Protein AF-A0A833HI51-F1 (afdb_monomer_lite)

Radius of gyration: 30.07 Å; chains: 1; bounding box: 72×30×110 Å

Sequence (179 aa):
MTGVPLNNPLPANLLVEMVTPAVLISAAALLLLSTTQRLARSVDRARALAAQLADLAERPDPFARERRAEIEAQLELRARRSRLVQRAMTSLYVAVGLFVATTLAIGIDALVPWIPWLPGALGLAGAVALFVGCVQLIRETRLVVVAVEREMAFALRLSELKGARGGGPAPPSEAAPGP

Structure (mmCIF, N/CA/C/O backbone):
data_AF-A0A833HI51-F1
#
_entry.id   AF-A0A833HI51-F1
#
loop_
_atom_site.group_PDB
_atom_site.id
_atom_site.type_symbol
_atom_site.label_atom_id
_atom_site.label_alt_id
_atom_site.label_comp_id
_atom_site.label_asym_id
_atom_site.label_entity_id
_atom_site.label_seq_id
_atom_site.pdbx_PDB_ins_code
_atom_site.Cartn_x
_atom_site.Cartn_y
_atom_site.Cartn_z
_atom_site.occupancy
_atom_site.B_iso_or_equiv
_atom_site.auth_seq_id
_atom_site.auth_comp_id
_atom_site.auth_asym_id
_atom_site.auth_atom_id
_atom_site.pdbx_PDB_model_num
ATOM 1 N N . MET A 1 1 ? 46.633 1.183 -34.330 1.00 44.84 1 MET A N 1
ATOM 2 C CA . MET A 1 1 ? 46.622 2.421 -33.518 1.00 44.84 1 MET A CA 1
ATOM 3 C C . MET A 1 1 ? 45.917 3.469 -34.362 1.00 44.84 1 MET A C 1
ATOM 5 O O . MET A 1 1 ? 46.370 3.676 -35.470 1.00 44.84 1 MET A O 1
ATOM 9 N N . THR A 1 2 ? 44.776 4.061 -34.033 1.00 48.62 2 THR A N 1
ATOM 10 C CA . THR A 1 2 ? 44.028 4.242 -32.779 1.00 48.62 2 THR A CA 1
ATOM 11 C C . THR A 1 2 ? 42.657 4.790 -33.175 1.00 48.62 2 THR A C 1
ATOM 13 O O . THR A 1 2 ? 42.591 5.612 -34.085 1.00 48.62 2 THR A O 1
ATOM 16 N N . GLY A 1 3 ? 41.598 4.393 -32.470 1.00 43.47 3 GLY A N 1
ATOM 17 C CA . GLY A 1 3 ? 40.319 5.102 -32.541 1.00 43.47 3 GLY A CA 1
ATOM 18 C C . GLY A 1 3 ? 39.078 4.225 -32.461 1.00 43.47 3 GLY A C 1
ATOM 19 O O . GLY A 1 3 ? 38.136 4.469 -33.202 1.00 43.47 3 GLY A O 1
ATOM 20 N N . VAL A 1 4 ? 39.045 3.220 -31.577 1.00 57.41 4 VAL A N 1
ATOM 21 C CA . VAL A 1 4 ? 37.746 2.751 -31.070 1.00 57.41 4 VAL A CA 1
ATOM 22 C C . VAL A 1 4 ? 37.168 3.934 -30.286 1.00 57.41 4 VAL A C 1
ATOM 24 O O . VAL A 1 4 ? 37.821 4.372 -29.335 1.00 57.41 4 VAL A O 1
ATOM 27 N N . PRO A 1 5 ? 36.024 4.517 -30.682 1.00 46.50 5 PRO A N 1
ATOM 28 C CA . PRO A 1 5 ? 35.453 5.629 -29.944 1.00 46.50 5 PRO A CA 1
ATOM 29 C C . PRO A 1 5 ? 35.071 5.142 -28.541 1.00 46.50 5 PRO A C 1
ATOM 31 O O . PRO A 1 5 ? 34.131 4.375 -28.369 1.00 46.50 5 PRO A O 1
ATOM 34 N N . LEU A 1 6 ? 35.792 5.620 -27.524 1.00 52.38 6 LEU A N 1
ATOM 35 C CA . LEU A 1 6 ? 35.481 5.438 -26.097 1.00 52.38 6 LEU A CA 1
ATOM 36 C C . LEU A 1 6 ? 34.210 6.202 -25.660 1.00 52.38 6 LEU A C 1
ATOM 38 O O . LEU A 1 6 ? 33.905 6.268 -24.476 1.00 52.38 6 LEU A O 1
ATOM 42 N N . ASN A 1 7 ? 33.454 6.767 -26.606 1.00 51.81 7 ASN A N 1
ATOM 43 C CA . ASN A 1 7 ? 32.180 7.446 -26.382 1.00 51.81 7 ASN A CA 1
ATOM 44 C C . ASN A 1 7 ? 30.999 6.521 -26.710 1.00 51.81 7 ASN A C 1
ATOM 46 O O . ASN A 1 7 ? 30.112 6.891 -27.473 1.00 51.81 7 ASN A O 1
ATOM 50 N N . ASN A 1 8 ? 31.006 5.295 -26.189 1.00 52.09 8 ASN A N 1
ATOM 51 C CA . ASN A 1 8 ? 29.825 4.442 -26.238 1.00 52.09 8 ASN A CA 1
ATOM 52 C C . ASN A 1 8 ? 29.094 4.599 -24.893 1.00 52.09 8 ASN A C 1
ATOM 54 O O . ASN A 1 8 ? 29.412 3.870 -23.954 1.00 52.09 8 ASN A O 1
ATOM 58 N N . PRO A 1 9 ? 28.154 5.555 -24.738 1.00 54.25 9 PRO A N 1
ATOM 59 C CA . PRO A 1 9 ? 27.451 5.783 -23.473 1.00 54.25 9 PRO A CA 1
ATOM 60 C C . PRO A 1 9 ? 26.446 4.666 -23.134 1.00 54.25 9 PRO A C 1
ATOM 62 O O . PRO A 1 9 ? 25.730 4.771 -22.141 1.00 54.25 9 PRO A O 1
ATOM 65 N N . LEU A 1 10 ? 26.390 3.595 -23.939 1.00 62.66 10 LEU A N 1
ATOM 66 C CA . LEU A 1 10 ? 25.401 2.520 -23.849 1.00 62.66 10 LEU A CA 1
ATOM 67 C C . LEU A 1 10 ? 25.255 1.920 -22.436 1.00 62.66 10 LEU A C 1
ATOM 69 O O . LEU A 1 10 ? 24.123 1.861 -21.966 1.00 62.66 10 LEU A O 1
ATOM 73 N N . PRO A 1 11 ? 26.324 1.530 -21.704 1.00 70.12 11 PRO A N 1
ATOM 74 C CA . PRO A 1 11 ? 26.138 0.946 -20.376 1.00 70.12 11 PRO A CA 1
ATOM 75 C C . PRO A 1 11 ? 25.765 1.989 -19.313 1.00 70.12 11 PRO A C 1
ATOM 77 O O . PRO A 1 11 ? 24.950 1.704 -18.442 1.00 70.12 11 PRO A O 1
ATOM 80 N N . ALA A 1 12 ? 26.327 3.201 -19.369 1.00 78.25 12 ALA A N 1
ATOM 81 C CA . ALA A 1 12 ? 26.072 4.229 -18.359 1.00 78.25 12 ALA A CA 1
ATOM 82 C C . ALA A 1 12 ? 24.639 4.782 -18.447 1.00 78.25 12 ALA A C 1
ATOM 84 O O . ALA A 1 12 ? 23.975 4.914 -17.422 1.00 78.25 12 ALA A O 1
ATOM 85 N N . ASN A 1 13 ? 24.142 5.042 -19.660 1.00 82.19 13 ASN A N 1
ATOM 86 C CA . ASN A 1 13 ? 22.775 5.523 -19.871 1.00 82.19 13 ASN A CA 1
ATOM 87 C C . ASN A 1 13 ? 21.734 4.474 -19.468 1.00 82.19 13 ASN A C 1
ATOM 89 O O . ASN A 1 13 ? 20.743 4.820 -18.830 1.00 82.19 13 ASN A O 1
ATOM 93 N N . LEU A 1 14 ? 22.001 3.196 -19.754 1.00 83.44 14 LEU A N 1
ATOM 94 C CA . LEU A 1 14 ? 21.133 2.095 -19.342 1.00 83.44 14 LEU A CA 1
ATOM 95 C C . LEU A 1 14 ? 20.986 2.028 -17.818 1.00 83.44 14 LEU A C 1
ATOM 97 O O . LEU A 1 14 ? 19.881 1.928 -17.290 1.00 83.44 14 LEU A O 1
ATOM 101 N N . LEU A 1 15 ? 22.107 2.122 -17.096 1.00 84.88 15 LEU A N 1
ATOM 102 C CA . LEU A 1 15 ? 22.092 2.112 -15.635 1.00 84.88 15 LEU A CA 1
ATOM 103 C C . LEU A 1 15 ? 21.305 3.300 -15.071 1.00 84.88 15 LEU A C 1
ATOM 105 O O . LEU A 1 15 ? 20.576 3.125 -14.098 1.00 84.88 15 LEU A O 1
ATOM 109 N N . VAL A 1 16 ? 21.413 4.483 -15.688 1.00 88.31 16 VAL A N 1
ATOM 110 C CA . VAL A 1 16 ? 20.653 5.679 -15.290 1.00 88.31 16 VAL A CA 1
ATOM 111 C C . VAL A 1 16 ? 19.152 5.499 -15.536 1.00 88.31 16 VAL A C 1
ATOM 113 O O . VAL A 1 16 ? 18.360 5.825 -14.653 1.00 88.31 16 VAL A O 1
ATOM 116 N N . GLU A 1 17 ? 18.740 4.920 -16.666 1.00 87.19 17 GLU A N 1
ATOM 117 C CA . GLU A 1 17 ? 17.326 4.610 -16.940 1.00 87.19 17 GLU A CA 1
ATOM 118 C C . GLU A 1 17 ? 16.732 3.623 -15.925 1.00 87.19 17 GLU A C 1
ATOM 120 O O . GLU A 1 17 ? 15.564 3.734 -15.548 1.00 87.19 17 GLU A O 1
ATOM 125 N N . MET A 1 18 ? 17.546 2.699 -15.407 1.00 90.38 18 MET A N 1
ATOM 126 C CA . MET A 1 18 ? 17.141 1.746 -14.369 1.00 90.38 18 MET A CA 1
ATOM 127 C C . MET A 1 18 ? 17.027 2.374 -12.968 1.00 90.38 18 MET A C 1
ATOM 129 O O . MET A 1 18 ? 16.398 1.778 -12.087 1.00 90.38 18 MET A O 1
ATOM 133 N N . VAL A 1 19 ? 17.568 3.579 -12.735 1.00 92.00 19 VAL A N 1
ATOM 134 C CA . VAL A 1 19 ? 17.460 4.264 -11.432 1.00 92.00 19 VAL A CA 1
ATOM 135 C C . VAL A 1 19 ? 16.007 4.609 -11.114 1.00 92.00 19 VAL A C 1
ATOM 137 O O . VAL A 1 19 ? 15.562 4.401 -9.985 1.00 92.00 19 VAL A O 1
ATOM 140 N N . THR A 1 20 ? 15.238 5.102 -12.087 1.00 90.56 20 THR A N 1
ATOM 141 C CA . THR A 1 20 ? 13.841 5.508 -11.871 1.00 90.56 20 THR A CA 1
ATOM 142 C C . THR A 1 20 ? 12.958 4.366 -11.348 1.00 90.56 20 THR A C 1
ATOM 144 O O . THR A 1 20 ? 12.371 4.532 -10.273 1.00 90.56 20 THR A O 1
ATOM 147 N N . PRO A 1 21 ? 12.862 3.195 -12.013 1.00 90.50 21 PRO A N 1
ATOM 148 C CA . PRO A 1 21 ? 12.088 2.083 -11.473 1.00 90.50 21 PRO A CA 1
ATOM 149 C C . PRO A 1 21 ? 12.671 1.561 -10.150 1.00 90.50 21 PRO A C 1
ATOM 151 O O . PRO A 1 21 ? 11.898 1.219 -9.258 1.00 90.50 21 PRO A O 1
ATOM 154 N N . ALA A 1 22 ? 13.996 1.567 -9.950 1.00 92.31 22 ALA A N 1
ATOM 155 C CA . ALA A 1 22 ? 14.611 1.121 -8.693 1.00 92.31 22 ALA A CA 1
ATOM 156 C C . ALA A 1 22 ? 14.226 1.993 -7.480 1.00 92.31 22 ALA A C 1
ATOM 158 O O . ALA A 1 22 ? 13.900 1.474 -6.405 1.00 92.31 22 ALA A O 1
ATOM 159 N N . VAL A 1 23 ? 14.212 3.319 -7.642 1.00 93.81 23 VAL A N 1
ATOM 160 C CA . VAL A 1 23 ? 13.780 4.252 -6.590 1.00 93.81 23 VAL A CA 1
ATOM 161 C C . VAL A 1 23 ? 12.293 4.066 -6.278 1.00 93.81 23 VAL A C 1
ATOM 163 O O . VAL A 1 23 ? 11.912 4.033 -5.106 1.00 93.81 23 VAL A O 1
ATOM 166 N N . LEU A 1 24 ? 11.452 3.874 -7.300 1.00 91.62 24 LEU A N 1
ATOM 167 C CA . LEU A 1 24 ? 10.017 3.640 -7.113 1.00 91.62 24 LEU A CA 1
ATOM 168 C C . LEU A 1 24 ? 9.723 2.300 -6.422 1.00 91.62 24 LEU A C 1
ATOM 170 O O . LEU A 1 24 ? 8.878 2.257 -5.528 1.00 91.62 24 LEU A O 1
ATOM 174 N N . ILE A 1 25 ? 10.454 1.232 -6.762 1.00 92.94 25 ILE A N 1
ATOM 175 C CA . ILE A 1 25 ? 10.396 -0.057 -6.049 1.00 92.94 25 ILE A CA 1
ATOM 176 C C . ILE A 1 25 ? 10.766 0.137 -4.578 1.00 92.94 25 ILE A C 1
ATOM 178 O O . ILE A 1 25 ? 10.080 -0.381 -3.698 1.00 92.94 25 ILE A O 1
ATOM 182 N N . SER A 1 26 ? 11.818 0.911 -4.301 1.00 93.69 26 SER A N 1
ATOM 183 C CA . SER A 1 26 ? 12.269 1.170 -2.932 1.00 93.69 26 SER A CA 1
ATOM 184 C C . SER A 1 26 ? 11.198 1.916 -2.131 1.00 93.69 26 SER A C 1
ATOM 186 O O . SER A 1 26 ? 10.816 1.478 -1.047 1.00 93.69 26 SER A O 1
ATOM 188 N N . ALA A 1 27 ? 10.629 2.989 -2.687 1.00 89.50 27 ALA A N 1
ATOM 189 C CA . ALA A 1 27 ? 9.519 3.710 -2.066 1.00 89.50 27 ALA A CA 1
ATOM 190 C C . ALA A 1 27 ? 8.304 2.795 -1.812 1.00 89.50 27 ALA A C 1
ATOM 192 O O . ALA A 1 27 ? 7.737 2.803 -0.716 1.00 89.50 27 ALA A O 1
ATOM 193 N N . ALA A 1 28 ? 7.938 1.959 -2.789 1.00 87.50 28 ALA A N 1
ATOM 194 C CA . ALA 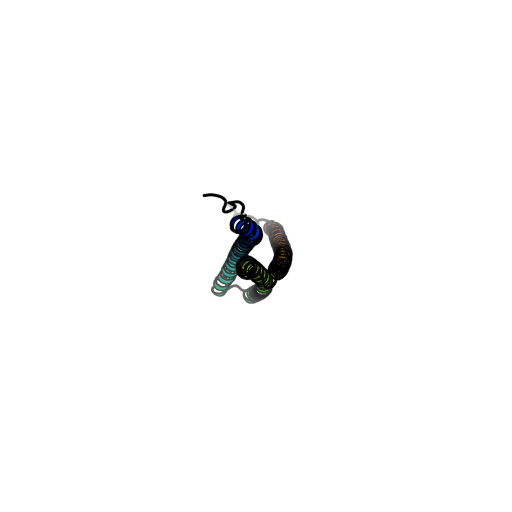A 1 28 ? 6.865 0.977 -2.657 1.00 87.50 28 ALA A CA 1
ATOM 195 C C . ALA A 1 28 ? 7.146 -0.041 -1.534 1.00 87.50 28 ALA A C 1
ATOM 197 O O . ALA A 1 28 ? 6.262 -0.333 -0.728 1.00 87.50 28 ALA A O 1
ATOM 198 N N . ALA A 1 29 ? 8.383 -0.530 -1.413 1.00 87.31 29 ALA A N 1
ATOM 199 C CA . ALA A 1 29 ? 8.788 -1.451 -0.355 1.00 87.31 29 ALA A CA 1
ATOM 200 C C . ALA A 1 29 ? 8.680 -0.822 1.046 1.00 87.31 29 ALA A C 1
ATOM 202 O O . ALA A 1 29 ? 8.171 -1.464 1.968 1.00 87.31 29 ALA A O 1
ATOM 203 N N . LEU A 1 30 ? 9.083 0.445 1.211 1.00 90.56 30 LEU A N 1
ATOM 204 C CA . LEU A 1 30 ? 8.912 1.171 2.477 1.00 90.56 30 LEU A CA 1
ATOM 205 C C . LEU A 1 30 ? 7.433 1.325 2.857 1.00 90.56 30 LEU A C 1
ATOM 207 O O . LEU A 1 30 ? 7.061 1.122 4.017 1.00 90.56 30 LEU A O 1
ATOM 211 N N . LEU A 1 31 ? 6.577 1.660 1.889 1.00 85.62 31 LEU A N 1
ATOM 212 C CA . LEU A 1 31 ? 5.135 1.763 2.114 1.00 85.62 31 LEU A CA 1
ATOM 213 C C . LEU A 1 31 ? 4.535 0.415 2.516 1.00 85.62 31 LEU A C 1
ATOM 215 O O . LEU A 1 31 ? 3.755 0.350 3.470 1.00 85.62 31 LEU A O 1
ATOM 219 N N . LEU A 1 32 ? 4.933 -0.666 1.843 1.00 83.12 32 LEU A N 1
ATOM 220 C CA . LEU A 1 32 ? 4.496 -2.018 2.168 1.00 83.12 32 LEU A CA 1
ATOM 221 C C . LEU A 1 32 ? 4.910 -2.408 3.592 1.00 83.12 32 LEU A C 1
ATOM 223 O O . LEU A 1 32 ? 4.074 -2.864 4.369 1.00 83.12 32 LEU A O 1
ATOM 227 N N . LEU A 1 33 ? 6.169 -2.162 3.968 1.00 83.94 33 LEU A N 1
ATOM 228 C CA . LEU A 1 33 ? 6.678 -2.457 5.307 1.00 83.94 33 LEU A CA 1
ATOM 229 C C . LEU A 1 33 ? 5.919 -1.678 6.391 1.00 83.94 33 LEU A C 1
ATOM 231 O O . LEU A 1 33 ? 5.458 -2.268 7.369 1.00 83.94 33 LEU A O 1
ATOM 235 N N . SER A 1 34 ? 5.727 -0.371 6.193 1.00 81.81 34 SER A N 1
ATOM 236 C CA . SER A 1 34 ? 4.952 0.486 7.102 1.00 81.81 34 SER A CA 1
ATOM 237 C C . SER A 1 34 ? 3.514 -0.017 7.272 1.00 81.81 34 SER A C 1
ATOM 239 O O . SER A 1 34 ? 2.986 -0.065 8.387 1.00 81.81 34 SER A O 1
ATOM 241 N N . THR A 1 35 ? 2.889 -0.455 6.178 1.00 77.62 35 THR A N 1
ATOM 242 C CA . THR A 1 35 ? 1.521 -0.993 6.171 1.00 77.62 35 THR A CA 1
ATOM 243 C C . THR A 1 35 ? 1.436 -2.310 6.935 1.00 77.62 35 THR A C 1
ATOM 245 O O . THR A 1 35 ? 0.586 -2.453 7.813 1.00 77.62 35 THR A O 1
ATOM 248 N N . THR A 1 36 ? 2.355 -3.243 6.681 1.00 74.25 36 THR A N 1
ATOM 249 C CA . THR A 1 36 ? 2.417 -4.537 7.377 1.00 74.25 36 THR A CA 1
ATOM 250 C C . THR A 1 36 ? 2.618 -4.353 8.880 1.00 74.25 36 THR A C 1
ATOM 252 O O . THR A 1 36 ? 1.927 -4.982 9.680 1.00 74.25 36 THR A O 1
ATOM 255 N N . GLN A 1 37 ? 3.495 -3.431 9.289 1.00 78.69 37 GLN A N 1
ATOM 256 C CA . GLN A 1 37 ? 3.696 -3.102 10.703 1.00 78.69 37 GLN A CA 1
ATOM 257 C C . GLN A 1 37 ? 2.437 -2.507 11.353 1.00 78.69 37 GLN A C 1
ATOM 259 O O . GLN A 1 37 ? 2.125 -2.813 12.505 1.00 78.69 37 GLN A O 1
ATOM 264 N N . ARG A 1 38 ? 1.694 -1.650 10.638 1.00 73.06 38 ARG A N 1
ATOM 265 C CA . ARG A 1 38 ? 0.411 -1.102 11.117 1.00 73.06 38 ARG A CA 1
ATOM 266 C C . ARG A 1 38 ? -0.647 -2.197 11.264 1.00 73.06 38 ARG A C 1
ATOM 268 O O . ARG A 1 38 ? -1.340 -2.222 12.282 1.00 73.06 38 ARG A O 1
ATOM 275 N N . LEU A 1 39 ? -0.735 -3.105 10.292 1.00 68.94 39 LEU A N 1
ATOM 276 C CA . LEU A 1 39 ? -1.665 -4.230 10.302 1.00 68.94 39 LEU A CA 1
ATOM 277 C C . LEU A 1 39 ? -1.387 -5.182 11.468 1.00 68.94 39 LEU A C 1
ATOM 279 O O . LEU A 1 39 ? -2.315 -5.506 12.205 1.00 68.94 39 LEU A O 1
ATOM 283 N N . ALA A 1 40 ? -0.124 -5.569 11.675 1.00 67.56 40 ALA A N 1
ATOM 284 C CA . ALA A 1 40 ? 0.283 -6.451 12.768 1.00 67.56 40 ALA A CA 1
ATOM 285 C C . ALA A 1 40 ? -0.172 -5.896 14.125 1.00 67.56 40 ALA A C 1
ATOM 287 O O . ALA A 1 40 ? -0.923 -6.554 14.839 1.00 67.56 40 ALA A O 1
ATOM 288 N N . ARG A 1 41 ? 0.122 -4.617 14.405 1.00 74.38 41 ARG A N 1
ATOM 289 C CA . ARG A 1 41 ? -0.334 -3.952 15.638 1.00 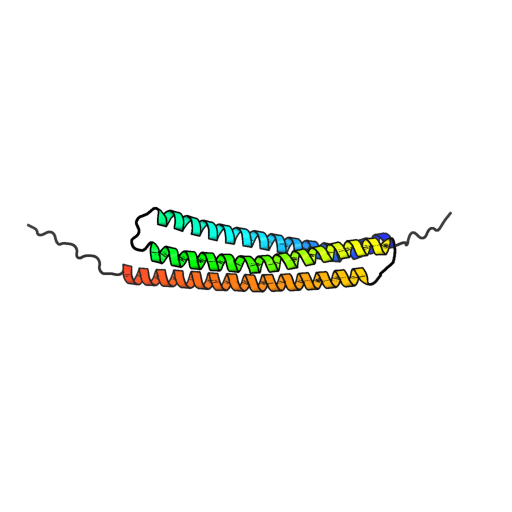74.38 41 ARG A CA 1
ATOM 290 C C . ARG A 1 41 ? -1.858 -3.925 15.784 1.00 74.38 41 ARG A C 1
ATOM 292 O O . ARG A 1 41 ? -2.369 -4.041 16.896 1.00 74.38 41 ARG A O 1
ATOM 299 N N . SER A 1 42 ? -2.602 -3.751 14.690 1.00 62.91 42 SER A N 1
ATOM 300 C CA . SER A 1 42 ? -4.070 -3.794 14.723 1.00 62.91 42 SER A CA 1
ATOM 301 C C . SER A 1 42 ? -4.600 -5.198 15.029 1.00 62.91 42 SER A C 1
ATOM 303 O O . SER A 1 42 ? -5.584 -5.329 15.756 1.00 62.91 42 SER A O 1
ATOM 305 N N . VAL A 1 43 ? -3.970 -6.237 14.477 1.00 63.50 43 VAL A N 1
ATOM 306 C CA . VAL A 1 43 ? -4.318 -7.642 14.733 1.00 63.50 43 VAL A CA 1
ATOM 307 C C . VAL A 1 43 ? -3.970 -8.027 16.169 1.00 63.50 43 VAL A C 1
ATOM 309 O O . VAL A 1 43 ? -4.792 -8.644 16.841 1.00 63.50 43 VAL A O 1
ATOM 312 N N . ASP A 1 44 ? -2.815 -7.601 16.673 1.00 71.25 44 ASP A N 1
ATOM 313 C CA . ASP A 1 44 ? -2.394 -7.862 18.051 1.00 71.25 44 ASP A CA 1
ATOM 314 C C . ASP A 1 44 ? -3.357 -7.224 19.058 1.00 71.25 44 ASP A C 1
ATOM 316 O O . ASP A 1 44 ? -3.785 -7.878 20.008 1.00 71.25 44 ASP A O 1
ATOM 320 N N . ARG A 1 45 ? -3.812 -5.987 18.806 1.00 69.62 45 ARG A N 1
ATOM 321 C CA . ARG A 1 45 ? -4.872 -5.351 19.611 1.00 69.62 45 ARG A CA 1
ATOM 322 C C . ARG A 1 45 ? -6.195 -6.113 19.550 1.00 69.62 45 ARG A C 1
ATOM 324 O O . ARG A 1 45 ? -6.882 -6.224 20.562 1.00 69.62 45 ARG A O 1
ATOM 331 N N . ALA A 1 46 ? -6.560 -6.643 18.383 1.00 56.16 46 ALA A N 1
ATOM 332 C CA . ALA A 1 46 ? -7.772 -7.444 18.241 1.00 56.16 46 ALA A CA 1
ATOM 333 C C . ALA A 1 46 ? -7.684 -8.754 19.036 1.00 56.16 46 ALA A C 1
ATOM 335 O O . ALA A 1 46 ? -8.639 -9.113 19.722 1.00 56.16 46 ALA A O 1
ATOM 336 N N . ARG A 1 47 ? -6.526 -9.423 18.993 1.00 64.94 47 ARG A N 1
ATOM 337 C CA . ARG A 1 47 ? -6.244 -10.635 19.771 1.00 64.94 47 ARG A CA 1
ATOM 338 C C . ARG A 1 47 ? -6.248 -10.370 21.271 1.00 64.94 47 ARG A C 1
ATOM 340 O O . ARG A 1 47 ? -6.852 -11.141 22.002 1.00 64.94 47 ARG A O 1
ATOM 347 N N . ALA A 1 48 ? -5.644 -9.270 21.720 1.00 69.56 48 ALA A N 1
ATOM 348 C CA . ALA A 1 48 ? -5.656 -8.882 23.128 1.00 69.56 48 ALA A CA 1
ATOM 349 C C . ALA A 1 48 ? -7.088 -8.681 23.652 1.00 69.56 48 ALA A C 1
ATOM 351 O O . ALA A 1 48 ? -7.417 -9.127 24.746 1.00 69.56 48 ALA A O 1
ATOM 352 N N . LEU A 1 49 ? -7.963 -8.070 22.849 1.00 61.81 49 LEU A N 1
ATOM 353 C CA . LEU A 1 49 ? -9.372 -7.916 23.206 1.00 61.81 49 LEU A CA 1
ATOM 354 C C . LEU A 1 49 ? -10.127 -9.248 23.180 1.00 61.81 49 LEU A C 1
ATOM 356 O O . LEU A 1 49 ? -10.879 -9.516 24.106 1.00 61.81 49 LEU A O 1
ATOM 360 N N . ALA A 1 50 ? -9.886 -10.118 22.196 1.00 59.41 50 ALA A N 1
ATOM 361 C CA . ALA A 1 50 ? -10.458 -11.466 22.187 1.00 59.41 50 ALA A CA 1
ATOM 362 C C . ALA A 1 50 ? -10.028 -12.295 23.415 1.00 59.41 50 ALA A C 1
ATOM 364 O O . ALA A 1 50 ? -10.838 -13.024 23.980 1.00 59.41 50 ALA A O 1
ATOM 365 N N . ALA A 1 51 ? -8.783 -12.139 23.873 1.00 66.62 51 ALA A N 1
ATOM 366 C CA . ALA A 1 51 ? -8.296 -12.780 25.092 1.00 66.62 51 ALA A CA 1
ATOM 367 C C . ALA A 1 51 ? -9.015 -12.254 26.347 1.00 66.62 51 ALA A C 1
ATOM 369 O O . ALA A 1 51 ? -9.421 -13.050 27.187 1.00 66.62 51 ALA A O 1
ATOM 370 N N . GLN A 1 52 ? -9.264 -10.941 26.442 1.00 67.06 52 GLN A N 1
ATOM 371 C CA . GLN A 1 52 ? -10.048 -10.364 27.546 1.00 67.06 52 GLN A CA 1
ATOM 372 C C . GLN A 1 52 ? -11.480 -10.915 27.604 1.00 67.06 52 GLN A C 1
ATOM 374 O O . GLN A 1 52 ? -12.055 -11.012 28.682 1.00 67.06 52 GLN A O 1
ATOM 379 N N . LEU A 1 53 ? -12.064 -11.309 26.470 1.00 57.44 53 LEU A N 1
ATOM 380 C CA . LEU A 1 53 ? -13.367 -11.974 26.473 1.00 57.44 53 LEU A CA 1
ATOM 381 C C . LEU A 1 53 ? -13.348 -13.387 26.985 1.00 57.44 53 LEU A C 1
ATOM 383 O O . LEU A 1 53 ? -14.296 -13.788 27.656 1.00 57.44 53 LEU A O 1
ATOM 387 N N . ALA A 1 54 ? -12.335 -14.145 26.582 1.00 59.75 54 ALA A N 1
ATOM 388 C CA . ALA A 1 54 ? -12.168 -15.497 27.073 1.00 59.75 54 ALA A CA 1
ATOM 389 C C . ALA A 1 54 ? -12.042 -15.459 28.604 1.00 59.75 54 ALA A C 1
ATOM 391 O O . ALA A 1 54 ? -12.739 -16.195 29.291 1.00 59.75 54 ALA A O 1
ATOM 392 N N . ASP A 1 55 ? -11.290 -14.487 29.124 1.00 64.88 55 ASP A N 1
ATOM 393 C CA . ASP A 1 55 ? -11.113 -14.266 30.563 1.00 64.88 55 ASP A CA 1
ATOM 394 C C . ASP A 1 55 ? -12.422 -13.844 31.270 1.00 64.88 55 ASP A C 1
ATOM 396 O O . ASP A 1 55 ? -12.709 -14.252 32.396 1.00 64.88 55 ASP A O 1
ATOM 400 N N . LEU A 1 56 ? -13.283 -13.074 30.592 1.00 58.59 56 LEU A N 1
ATOM 401 C CA . LEU A 1 56 ? -14.623 -12.739 31.092 1.00 58.59 56 LEU A CA 1
ATOM 402 C C . LEU A 1 56 ? -15.619 -13.906 31.031 1.00 58.59 56 LEU A C 1
ATOM 404 O O . LEU A 1 56 ? -16.604 -13.891 31.763 1.00 58.59 56 LEU A O 1
ATOM 408 N N . ALA A 1 57 ? -15.400 -14.894 30.164 1.00 54.38 57 ALA A N 1
ATOM 409 C CA . ALA A 1 57 ? -16.250 -16.075 30.061 1.00 54.38 57 ALA A CA 1
ATOM 410 C C . ALA A 1 57 ? -16.013 -17.083 31.197 1.00 54.38 57 ALA A C 1
ATOM 412 O O . ALA A 1 57 ? -16.913 -17.869 31.488 1.00 54.38 57 ALA A O 1
ATOM 413 N N . GLU A 1 58 ? -14.838 -17.055 31.829 1.00 56.94 58 GLU A N 1
ATOM 414 C CA . GLU A 1 58 ? -14.488 -17.926 32.959 1.00 56.94 58 GLU A CA 1
ATOM 415 C C . GLU A 1 58 ? -14.985 -17.389 34.311 1.00 56.94 58 GLU A C 1
ATOM 417 O O . GLU A 1 58 ? -15.065 -18.137 35.287 1.00 56.94 58 GLU A O 1
ATOM 422 N N . ARG A 1 59 ? -15.380 -16.109 34.385 1.00 56.12 59 ARG A N 1
ATOM 423 C CA . ARG A 1 59 ? -15.938 -15.496 35.599 1.00 56.12 59 ARG A CA 1
ATOM 424 C C . ARG A 1 59 ? -17.469 -15.419 35.517 1.00 56.12 59 ARG A C 1
ATOM 426 O O . ARG A 1 59 ? -17.993 -14.964 34.502 1.00 56.12 59 ARG A O 1
ATOM 433 N N . PRO A 1 60 ? -18.214 -15.806 36.568 1.00 51.31 60 PRO A N 1
ATOM 434 C CA . PRO A 1 60 ? -19.668 -15.672 36.583 1.00 51.31 60 PRO A CA 1
ATOM 435 C C . PRO A 1 60 ? -20.067 -14.186 36.675 1.00 51.31 60 PRO A C 1
ATOM 437 O O . PRO A 1 60 ? -20.134 -13.615 37.760 1.00 51.31 60 PRO A O 1
ATOM 440 N N . ASP A 1 61 ? -20.298 -13.553 35.520 1.00 55.81 61 ASP A N 1
ATOM 441 C CA . ASP A 1 61 ? -20.804 -12.179 35.380 1.00 55.81 61 ASP A CA 1
ATOM 442 C C . ASP A 1 61 ? -22.289 -12.210 34.942 1.00 55.81 61 ASP A C 1
ATOM 444 O O . ASP A 1 61 ? -22.604 -12.801 33.901 1.00 55.81 61 ASP A O 1
ATOM 448 N N . PRO A 1 62 ? -23.220 -11.574 35.685 1.00 54.94 62 PRO A N 1
ATOM 449 C CA . PRO A 1 62 ? -24.641 -11.494 35.328 1.00 54.94 62 PRO A CA 1
ATOM 450 C C . PRO A 1 62 ? -24.933 -10.893 33.941 1.00 54.94 62 PRO A C 1
ATOM 452 O O . PRO A 1 62 ? -25.999 -11.149 33.387 1.00 54.94 62 PRO A O 1
ATOM 455 N N . PHE A 1 63 ? -23.997 -10.132 33.359 1.00 54.22 63 PHE A N 1
ATOM 456 C CA . PHE A 1 63 ? -24.144 -9.455 32.059 1.00 54.22 63 PHE A CA 1
ATOM 457 C C . PHE A 1 63 ? -23.344 -10.114 30.915 1.00 54.22 63 PHE A C 1
ATOM 459 O O . PHE A 1 63 ? -23.085 -9.501 29.874 1.00 54.22 63 PHE A O 1
ATOM 466 N N . ALA A 1 64 ? -22.932 -11.376 31.082 1.00 54.69 64 ALA A N 1
ATOM 467 C CA . ALA A 1 64 ? -22.063 -12.087 30.138 1.00 54.69 64 ALA A CA 1
ATOM 468 C C . ALA A 1 64 ? -22.635 -12.222 28.709 1.00 54.69 64 ALA A C 1
ATOM 470 O O . ALA A 1 64 ? -21.867 -12.293 27.748 1.00 54.69 64 ALA A O 1
ATOM 471 N N . ARG A 1 65 ? -23.966 -12.244 28.538 1.00 55.72 65 ARG A N 1
ATOM 472 C CA . ARG A 1 65 ? -24.606 -12.337 27.211 1.00 55.72 65 ARG A CA 1
ATOM 473 C C . ARG A 1 65 ? -24.552 -11.020 26.435 1.00 55.72 65 ARG A C 1
ATOM 475 O O . ARG A 1 65 ? -24.146 -11.051 25.276 1.00 55.72 65 ARG A O 1
ATOM 482 N N . GLU A 1 66 ? -24.876 -9.881 27.056 1.00 55.62 66 GLU A N 1
ATOM 483 C CA . GLU A 1 66 ? -24.755 -8.575 26.387 1.00 55.62 66 GLU A CA 1
ATOM 484 C C . GLU A 1 66 ? -23.298 -8.238 26.037 1.00 55.62 66 GLU A C 1
ATOM 486 O O . GLU A 1 66 ? -23.029 -7.787 24.925 1.00 55.62 66 GLU A O 1
ATOM 491 N N . ARG A 1 67 ? -22.329 -8.516 26.928 1.00 57.88 67 ARG A N 1
ATOM 492 C CA . ARG A 1 67 ? -20.905 -8.279 26.614 1.00 57.88 67 ARG A CA 1
ATOM 493 C C . ARG A 1 67 ? -20.403 -9.135 25.454 1.00 57.88 67 ARG A C 1
ATOM 495 O O . ARG A 1 67 ? -19.636 -8.638 24.634 1.00 57.88 67 ARG A O 1
ATOM 502 N N . ARG A 1 68 ? -20.814 -10.405 25.364 1.00 58.06 68 ARG A N 1
ATOM 503 C CA . ARG A 1 68 ? -20.425 -11.287 24.248 1.00 58.06 68 ARG A CA 1
ATOM 504 C C . ARG A 1 68 ? -20.932 -10.767 22.903 1.00 58.06 68 ARG A C 1
ATOM 506 O O . ARG A 1 68 ? -20.145 -10.714 21.963 1.00 58.06 68 ARG A O 1
ATOM 513 N N . ALA A 1 69 ? -22.188 -10.324 22.839 1.00 61.50 69 ALA A N 1
ATOM 514 C CA . ALA A 1 69 ? -22.779 -9.783 21.615 1.00 61.50 69 ALA A CA 1
ATOM 515 C C . ALA A 1 69 ? -22.077 -8.494 21.141 1.00 61.50 69 ALA A C 1
ATOM 517 O O . ALA A 1 69 ? -21.784 -8.345 19.955 1.00 61.50 69 ALA A O 1
ATOM 518 N N . GLU A 1 70 ? -21.734 -7.594 22.070 1.00 57.38 70 GLU A N 1
ATOM 519 C CA . GLU A 1 70 ? -20.986 -6.362 21.770 1.00 57.38 70 GLU A CA 1
ATOM 520 C C . GLU A 1 70 ? -19.610 -6.671 21.156 1.00 57.38 70 GLU A C 1
ATOM 522 O O . GLU A 1 70 ? -19.136 -6.000 20.238 1.00 57.38 70 GLU A O 1
ATOM 527 N N . ILE A 1 71 ? -18.960 -7.727 21.632 1.00 57.56 71 ILE A N 1
ATOM 528 C CA . ILE A 1 71 ? -17.625 -8.093 21.174 1.00 57.56 71 ILE A CA 1
ATOM 529 C C . ILE A 1 71 ? -17.685 -8.826 19.838 1.00 57.56 71 ILE A C 1
ATOM 531 O O . ILE A 1 71 ? -16.834 -8.567 18.986 1.00 57.56 71 ILE A O 1
ATOM 535 N N . GLU A 1 72 ? -18.635 -9.738 19.633 1.00 60.97 72 GLU A N 1
ATOM 536 C CA . GLU A 1 72 ? -18.813 -10.395 18.334 1.00 60.97 72 GLU A CA 1
ATOM 537 C C . GLU A 1 72 ? -19.035 -9.358 17.229 1.00 60.97 72 GLU A C 1
ATOM 539 O O . GLU A 1 72 ? -18.371 -9.415 16.189 1.00 60.97 72 GLU A O 1
ATOM 544 N N . ALA A 1 73 ? -19.843 -8.328 17.503 1.00 60.25 73 ALA A N 1
ATOM 545 C CA . ALA A 1 73 ? -20.026 -7.197 16.599 1.00 60.25 73 ALA A CA 1
ATOM 546 C C . ALA A 1 73 ? -18.707 -6.440 16.326 1.00 60.25 73 ALA A C 1
ATOM 548 O O . ALA A 1 73 ? -18.410 -6.070 15.184 1.00 60.25 73 ALA A O 1
ATOM 549 N N . GLN A 1 74 ? -17.858 -6.253 17.344 1.00 55.00 74 GLN A N 1
ATOM 550 C CA . GLN A 1 74 ? -16.526 -5.656 17.177 1.00 55.00 74 GLN A CA 1
ATOM 551 C C . GLN A 1 74 ? -15.560 -6.560 16.388 1.00 55.00 74 GLN A C 1
ATOM 553 O O . GLN A 1 74 ? -14.700 -6.054 15.657 1.00 55.00 74 GLN A O 1
ATOM 558 N N . LEU A 1 75 ? -15.689 -7.884 16.497 1.00 56.66 75 LEU A N 1
ATOM 559 C CA . LEU A 1 75 ? -14.849 -8.861 15.804 1.00 56.66 75 LEU A CA 1
ATOM 560 C C . LEU A 1 75 ? -15.189 -8.934 14.307 1.00 56.66 75 LEU A C 1
ATOM 562 O O . LEU A 1 75 ? -14.282 -8.898 13.469 1.00 56.66 75 LEU A O 1
ATOM 566 N N . GLU A 1 76 ? -16.476 -8.924 13.950 1.00 57.19 76 GLU A N 1
ATOM 567 C CA . GLU A 1 76 ? -16.927 -8.858 12.553 1.00 57.19 76 GLU A CA 1
ATOM 568 C C . GLU A 1 76 ? -16.514 -7.550 11.866 1.00 57.19 76 GLU A C 1
ATOM 570 O O . GLU A 1 76 ? -16.059 -7.550 10.713 1.00 57.19 76 GLU A O 1
ATOM 575 N N . LEU A 1 77 ? -16.594 -6.424 12.582 1.00 56.06 77 LEU A N 1
ATOM 576 C CA . LEU A 1 77 ? -16.161 -5.125 12.065 1.00 56.06 77 LEU A CA 1
ATOM 577 C C . LEU A 1 77 ? -14.641 -5.096 11.800 1.00 56.06 77 LEU A C 1
ATOM 579 O O . LEU A 1 77 ? -14.180 -4.503 10.817 1.00 56.06 77 LEU A O 1
ATOM 583 N N . ARG A 1 78 ? -13.853 -5.795 12.630 1.00 50.72 78 ARG A N 1
ATOM 584 C CA . ARG A 1 78 ? -12.398 -5.961 12.460 1.00 50.72 78 ARG A CA 1
ATOM 585 C C . ARG A 1 78 ? -12.040 -6.903 11.309 1.00 50.72 78 ARG A C 1
ATOM 587 O O . ARG A 1 78 ? -11.110 -6.601 10.559 1.00 50.72 78 ARG A O 1
ATOM 594 N N . ALA A 1 79 ? -12.813 -7.965 11.091 1.00 53.38 79 ALA A N 1
ATOM 595 C CA . ALA A 1 79 ? -12.642 -8.866 9.951 1.00 53.38 79 ALA A CA 1
ATOM 596 C C . ALA A 1 79 ? -12.968 -8.184 8.608 1.00 53.38 79 ALA A C 1
ATOM 598 O O . ALA A 1 79 ? -12.252 -8.367 7.620 1.00 53.38 79 ALA A O 1
ATOM 599 N N . ARG A 1 80 ? -13.999 -7.326 8.556 1.00 54.47 80 ARG A N 1
ATOM 600 C CA . ARG A 1 80 ? -14.305 -6.515 7.360 1.00 54.47 80 ARG A CA 1
ATOM 601 C C . ARG A 1 80 ? -13.200 -5.510 7.027 1.00 54.47 80 ARG A C 1
ATOM 603 O O . ARG A 1 80 ? -12.914 -5.301 5.849 1.00 54.47 80 ARG A O 1
ATOM 610 N N . ARG A 1 81 ? -12.546 -4.927 8.038 1.00 56.38 81 ARG A N 1
ATOM 611 C CA . ARG A 1 81 ? -11.431 -3.976 7.862 1.00 56.38 81 ARG A CA 1
ATOM 612 C C . ARG A 1 81 ? -10.182 -4.594 7.242 1.00 56.38 81 ARG A C 1
ATOM 614 O O . ARG A 1 81 ? -9.561 -3.957 6.396 1.00 56.38 81 ARG A O 1
ATOM 621 N N . SER A 1 82 ? -9.866 -5.841 7.589 1.00 52.84 82 SER A N 1
ATOM 622 C CA . SER A 1 82 ? -8.722 -6.574 7.025 1.00 52.84 82 SER A CA 1
ATOM 623 C C . SER A 1 82 ? -8.745 -6.629 5.486 1.00 52.84 82 SER A C 1
ATOM 625 O O . SER A 1 82 ? -7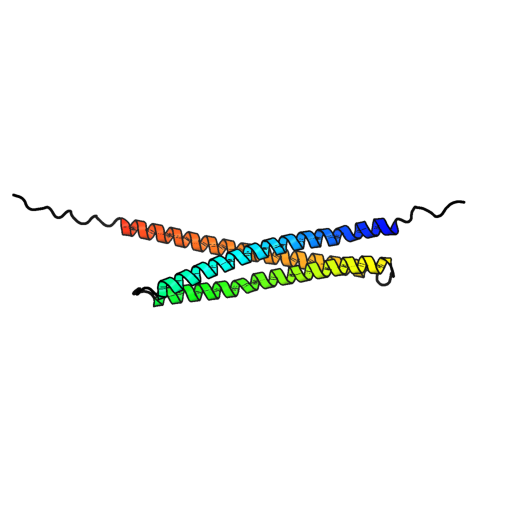.696 -6.549 4.848 1.00 52.84 82 SER A O 1
ATOM 627 N N . ARG A 1 83 ? -9.935 -6.651 4.867 1.00 58.75 83 ARG A N 1
ATOM 628 C CA . ARG A 1 83 ? -10.086 -6.719 3.402 1.00 58.75 83 ARG A CA 1
ATOM 629 C C . ARG A 1 83 ? -9.693 -5.430 2.673 1.00 58.75 83 ARG A C 1
ATOM 631 O O . ARG A 1 83 ? -9.323 -5.496 1.502 1.00 58.75 83 ARG A O 1
ATOM 638 N N . LEU A 1 84 ? -9.770 -4.265 3.327 1.00 57.69 84 LEU A N 1
ATOM 639 C CA . LEU A 1 84 ? -9.323 -2.999 2.726 1.00 57.69 84 LEU A CA 1
ATOM 640 C C . LEU A 1 84 ? -7.792 -2.947 2.645 1.00 57.69 84 LEU A C 1
ATOM 642 O O . LEU A 1 84 ? -7.256 -2.627 1.585 1.00 57.69 84 LEU A O 1
ATOM 646 N N . VAL A 1 85 ? -7.120 -3.367 3.723 1.00 61.66 85 VAL A N 1
ATOM 647 C CA . VAL A 1 85 ? -5.653 -3.482 3.793 1.00 61.66 85 VAL A CA 1
ATOM 648 C C . VAL A 1 85 ? -5.150 -4.433 2.716 1.00 61.66 85 VAL A C 1
ATOM 650 O O . VAL A 1 85 ? -4.196 -4.146 1.998 1.00 61.66 85 VAL A O 1
ATOM 653 N N . GLN A 1 86 ? -5.836 -5.566 2.558 1.00 64.62 86 GLN A N 1
ATOM 654 C CA . GLN A 1 86 ? -5.466 -6.587 1.589 1.00 64.62 86 GLN A CA 1
ATOM 655 C C . GLN A 1 86 ? -5.550 -6.064 0.145 1.00 64.62 86 GLN A C 1
ATOM 657 O O . GLN A 1 86 ? -4.666 -6.348 -0.663 1.00 64.62 86 GLN A O 1
ATOM 662 N N . ARG A 1 87 ? -6.560 -5.243 -0.185 1.00 69.38 87 ARG A N 1
ATOM 663 C CA . ARG A 1 87 ? -6.673 -4.590 -1.504 1.00 69.38 87 ARG A CA 1
ATOM 664 C C . ARG A 1 87 ? -5.552 -3.578 -1.752 1.00 69.38 87 ARG A C 1
ATOM 666 O O . ARG A 1 87 ? -4.956 -3.605 -2.829 1.00 69.38 87 ARG A O 1
ATOM 673 N N . ALA A 1 88 ? -5.207 -2.773 -0.747 1.00 68.56 88 ALA A N 1
ATOM 674 C CA . ALA A 1 88 ? -4.094 -1.835 -0.839 1.00 68.56 88 ALA A CA 1
ATOM 675 C C . ALA A 1 88 ? -2.753 -2.567 -1.036 1.00 68.56 88 ALA A C 1
ATOM 677 O O . ALA A 1 88 ? -2.010 -2.245 -1.965 1.00 68.56 88 ALA A O 1
ATOM 678 N N . MET A 1 89 ? -2.483 -3.619 -0.252 1.00 72.75 89 MET A N 1
ATOM 679 C CA . MET A 1 89 ? -1.286 -4.456 -0.416 1.00 72.75 89 MET A CA 1
ATOM 680 C C . MET A 1 89 ? -1.220 -5.090 -1.807 1.00 72.75 89 MET A C 1
ATOM 682 O O . MET A 1 89 ? -0.161 -5.080 -2.426 1.00 72.75 89 MET A O 1
ATOM 686 N N . THR A 1 90 ? -2.348 -5.572 -2.339 1.00 78.44 90 THR A N 1
ATOM 687 C CA . THR A 1 90 ? -2.402 -6.158 -3.690 1.00 78.44 90 THR A CA 1
ATOM 688 C C . THR A 1 90 ? -1.984 -5.139 -4.753 1.00 78.44 90 THR A C 1
ATOM 690 O O . THR A 1 90 ? -1.161 -5.451 -5.608 1.00 78.44 90 THR A O 1
ATOM 693 N N . SER A 1 91 ? -2.482 -3.899 -4.678 1.00 78.25 91 SER A N 1
ATOM 694 C CA . SER A 1 91 ? -2.096 -2.842 -5.628 1.00 78.25 91 SER A CA 1
ATOM 695 C C . SER A 1 91 ? -0.611 -2.461 -5.542 1.00 78.25 91 SER A C 1
ATOM 697 O O . SER A 1 91 ? 0.019 -2.218 -6.568 1.00 78.25 91 SER A O 1
ATOM 699 N N . LEU A 1 92 ? -0.027 -2.494 -4.338 1.00 79.50 92 LEU A N 1
ATOM 700 C CA . LEU A 1 92 ? 1.403 -2.270 -4.114 1.00 79.50 92 LEU A CA 1
ATOM 701 C C . LEU A 1 92 ? 2.261 -3.401 -4.690 1.00 79.50 92 LEU A C 1
ATOM 703 O O . LEU A 1 92 ? 3.265 -3.124 -5.340 1.00 79.50 92 LEU A O 1
ATOM 707 N N . TYR A 1 93 ? 1.847 -4.659 -4.518 1.00 84.44 93 TYR A N 1
ATOM 708 C CA . TYR A 1 93 ? 2.515 -5.802 -5.146 1.00 84.44 93 TYR A CA 1
ATOM 709 C C . TYR A 1 93 ? 2.452 -5.736 -6.676 1.00 84.44 93 TYR A C 1
ATOM 711 O O . TYR A 1 93 ? 3.457 -5.996 -7.335 1.00 84.44 93 TYR A O 1
ATOM 719 N N . VAL A 1 94 ? 1.310 -5.331 -7.243 1.00 86.75 94 VAL A N 1
ATOM 720 C CA . VAL A 1 94 ? 1.168 -5.112 -8.692 1.00 86.75 94 VAL A CA 1
ATOM 721 C C . VAL A 1 94 ? 2.106 -4.003 -9.175 1.00 86.75 94 VAL A C 1
ATOM 723 O O . VAL A 1 94 ? 2.793 -4.188 -10.176 1.00 86.75 94 VAL A O 1
ATOM 726 N N . ALA A 1 95 ? 2.191 -2.880 -8.456 1.00 86.31 95 ALA A N 1
ATOM 727 C CA . ALA A 1 95 ? 3.090 -1.780 -8.804 1.00 86.31 95 ALA A CA 1
ATOM 728 C C . ALA A 1 95 ? 4.566 -2.205 -8.796 1.00 86.31 95 ALA A C 1
ATOM 730 O O . ALA A 1 95 ? 5.287 -1.945 -9.757 1.00 86.31 95 ALA A O 1
ATOM 731 N N . VAL A 1 96 ? 5.004 -2.912 -7.747 1.00 87.62 96 VAL A N 1
ATOM 732 C CA . VAL A 1 96 ? 6.367 -3.462 -7.662 1.00 87.62 96 VAL A CA 1
ATOM 733 C C . VAL A 1 96 ? 6.635 -4.419 -8.823 1.00 87.62 96 VAL 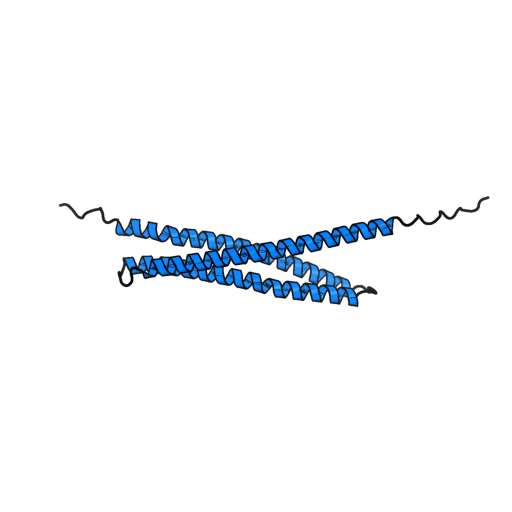A C 1
ATOM 735 O O . VAL A 1 96 ? 7.668 -4.299 -9.475 1.00 87.62 96 VAL A O 1
ATOM 738 N N . GLY A 1 97 ? 5.697 -5.321 -9.127 1.00 87.88 97 GLY A N 1
ATOM 739 C CA . GLY A 1 97 ? 5.813 -6.236 -10.263 1.00 87.88 97 GLY A CA 1
ATOM 740 C C . GLY A 1 97 ? 5.969 -5.507 -11.601 1.00 87.88 97 GLY A C 1
ATOM 741 O O . GLY A 1 97 ? 6.836 -5.866 -12.393 1.00 87.88 97 GLY A O 1
ATOM 742 N N . LEU A 1 98 ? 5.192 -4.443 -11.829 1.00 90.12 98 LEU A N 1
ATOM 743 C CA . LEU A 1 98 ? 5.282 -3.619 -13.038 1.00 90.12 98 LEU A CA 1
ATOM 744 C C . LEU A 1 98 ? 6.612 -2.865 -13.139 1.00 90.12 98 LEU A C 1
ATOM 746 O O . LEU A 1 98 ? 7.187 -2.803 -14.223 1.00 90.12 98 LEU A O 1
ATOM 750 N N . PHE A 1 99 ? 7.153 -2.340 -12.037 1.00 90.31 99 PHE A N 1
ATOM 751 C CA . PHE A 1 99 ? 8.473 -1.702 -12.061 1.00 90.31 99 PHE A CA 1
ATOM 752 C C . PHE A 1 99 ? 9.608 -2.701 -12.278 1.00 90.31 99 PHE A C 1
ATOM 754 O O . PHE A 1 99 ? 10.527 -2.409 -13.036 1.00 90.31 99 PHE A O 1
ATOM 7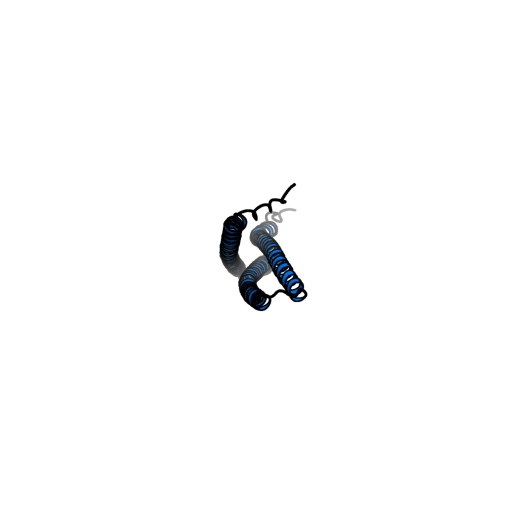61 N N . VAL A 1 100 ? 9.531 -3.896 -11.687 1.00 92.50 100 VAL A N 1
ATOM 762 C CA . VAL A 1 100 ? 10.492 -4.973 -11.967 1.00 92.50 100 VAL A CA 1
ATOM 763 C C . VAL A 1 100 ? 10.421 -5.373 -13.444 1.00 92.50 100 VAL A C 1
ATOM 765 O O . VAL A 1 100 ? 11.457 -5.461 -14.100 1.00 92.50 100 VAL A O 1
ATOM 768 N N . ALA A 1 101 ? 9.212 -5.528 -13.995 1.00 90.81 101 ALA A N 1
ATOM 769 C CA . ALA A 1 101 ? 9.004 -5.782 -15.420 1.00 90.81 101 ALA A CA 1
ATOM 770 C C . ALA A 1 101 ? 9.543 -4.643 -16.300 1.00 90.81 101 ALA A C 1
ATOM 772 O O . ALA A 1 101 ? 10.119 -4.910 -17.348 1.00 90.81 101 ALA A O 1
ATOM 773 N N . THR A 1 102 ? 9.416 -3.388 -15.858 1.00 91.81 102 THR A N 1
ATOM 774 C CA . THR A 1 102 ? 9.997 -2.218 -16.534 1.00 91.81 102 THR A CA 1
ATOM 775 C C . THR A 1 102 ? 11.518 -2.321 -16.584 1.00 91.81 102 THR A C 1
ATOM 777 O O . THR A 1 102 ? 12.095 -2.205 -17.657 1.00 91.81 102 THR A O 1
ATOM 780 N N . THR A 1 103 ? 12.174 -2.610 -15.456 1.00 90.75 103 THR A N 1
ATOM 781 C CA . THR A 1 103 ? 13.634 -2.787 -15.386 1.00 90.75 103 THR A CA 1
ATOM 782 C C . THR A 1 103 ? 14.119 -3.929 -16.284 1.00 90.75 103 THR A C 1
ATOM 784 O O . THR A 1 103 ? 15.121 -3.782 -16.982 1.00 90.75 103 THR A O 1
ATOM 787 N N . LEU A 1 104 ? 13.395 -5.054 -16.307 1.00 90.75 104 LEU A N 1
ATOM 788 C CA . LEU A 1 104 ? 13.662 -6.169 -17.222 1.00 90.75 104 LEU A CA 1
ATOM 789 C C . LEU A 1 104 ? 13.496 -5.745 -18.687 1.00 90.75 104 LEU A C 1
ATOM 791 O O . LEU A 1 104 ? 14.351 -6.067 -19.505 1.00 90.75 104 LEU A O 1
ATOM 795 N N . ALA A 1 105 ? 12.435 -5.002 -19.012 1.00 88.69 105 ALA A N 1
ATOM 796 C CA . ALA A 1 105 ? 12.178 -4.519 -20.365 1.00 88.69 105 ALA A CA 1
ATOM 797 C C . ALA A 1 105 ? 13.269 -3.551 -20.852 1.00 88.69 105 ALA A C 1
ATOM 799 O O . ALA A 1 105 ? 13.717 -3.703 -21.981 1.00 88.69 105 ALA A O 1
ATOM 800 N N . ILE A 1 106 ? 13.745 -2.632 -19.999 1.00 87.56 106 ILE A N 1
ATOM 801 C CA . ILE A 1 106 ? 14.890 -1.747 -20.297 1.00 87.56 106 ILE A CA 1
ATOM 802 C C . ILE A 1 106 ? 16.135 -2.585 -20.632 1.00 87.56 106 ILE A C 1
ATOM 804 O O . ILE A 1 106 ? 16.788 -2.366 -21.648 1.00 87.56 106 ILE A O 1
ATOM 808 N N . GLY A 1 107 ? 16.445 -3.592 -19.806 1.00 87.00 107 GLY A N 1
ATOM 809 C CA . GLY A 1 107 ? 1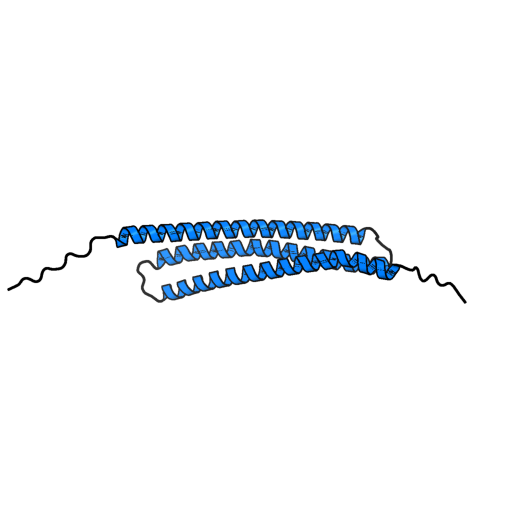7.605 -4.461 -20.028 1.00 87.00 107 GLY A CA 1
ATOM 810 C C . GLY A 1 107 ? 17.505 -5.313 -21.299 1.00 87.00 107 GLY A C 1
ATOM 811 O O . GLY A 1 107 ? 18.504 -5.501 -21.990 1.00 87.00 107 GLY A O 1
ATOM 812 N N . ILE A 1 108 ? 16.310 -5.817 -21.623 1.00 86.62 108 ILE A N 1
ATOM 813 C CA . ILE A 1 108 ? 16.064 -6.596 -22.845 1.00 86.62 108 ILE A CA 1
ATOM 814 C C . ILE A 1 108 ? 16.163 -5.706 -24.085 1.00 86.62 108 ILE A C 1
ATOM 816 O O . ILE A 1 108 ? 16.814 -6.112 -25.044 1.00 86.62 108 ILE A O 1
ATOM 820 N N . ASP A 1 109 ? 15.574 -4.507 -24.067 1.00 86.25 109 ASP A N 1
ATOM 821 C CA . ASP A 1 109 ? 15.604 -3.574 -25.204 1.00 86.25 109 ASP A CA 1
ATOM 822 C C . ASP A 1 109 ? 17.042 -3.159 -25.567 1.00 86.25 109 ASP A C 1
ATOM 824 O O . ASP A 1 109 ? 17.380 -3.016 -26.740 1.00 86.25 109 ASP A O 1
ATOM 828 N N . ALA A 1 110 ? 17.934 -3.094 -24.572 1.00 83.94 110 ALA A N 1
ATOM 829 C CA . ALA A 1 110 ? 19.360 -2.838 -24.777 1.00 83.94 110 ALA A CA 1
ATOM 830 C C . ALA A 1 110 ? 20.121 -3.979 -25.478 1.00 83.94 110 ALA A C 1
ATOM 832 O O . ALA A 1 110 ? 21.142 -3.735 -26.121 1.00 83.94 110 ALA A O 1
ATOM 833 N N . LEU A 1 111 ? 19.656 -5.224 -25.332 1.00 83.31 111 LEU A N 1
ATOM 834 C CA . LEU A 1 111 ? 20.238 -6.409 -25.974 1.00 83.31 111 LEU A CA 1
ATOM 835 C C . LEU A 1 111 ? 19.623 -6.649 -27.355 1.00 83.31 111 LEU A C 1
ATOM 837 O O . LEU A 1 111 ? 20.329 -6.972 -28.310 1.00 83.31 111 LEU A O 1
ATOM 841 N N . VAL A 1 112 ? 18.299 -6.523 -27.441 1.00 84.69 112 VAL A N 1
ATOM 842 C CA . VAL A 1 112 ? 17.500 -6.751 -28.642 1.00 84.69 112 VAL A CA 1
ATOM 843 C C . VAL A 1 112 ? 16.438 -5.650 -28.711 1.00 84.69 112 VAL A C 1
ATOM 845 O O . VAL A 1 112 ? 15.401 -5.775 -28.053 1.00 84.69 112 VAL A O 1
ATOM 848 N N . PRO A 1 113 ? 16.658 -4.591 -29.512 1.00 74.62 113 PRO A N 1
ATOM 849 C CA . PRO A 1 113 ? 15.698 -3.504 -29.656 1.00 74.62 113 PRO A CA 1
ATOM 850 C C . PRO A 1 113 ? 14.497 -3.996 -30.469 1.00 74.62 113 PRO A C 1
ATOM 852 O O . PRO A 1 113 ? 14.479 -3.933 -31.700 1.00 74.62 113 PRO A O 1
ATOM 855 N N . TRP A 1 114 ? 13.510 -4.564 -29.774 1.00 76.12 114 TRP A N 1
ATOM 856 C CA . TRP A 1 114 ? 12.312 -5.138 -30.386 1.00 76.12 114 TRP A CA 1
ATOM 857 C C . TRP A 1 114 ? 11.107 -4.205 -30.232 1.00 76.12 114 TRP A C 1
ATOM 859 O O . TRP A 1 114 ? 10.393 -3.960 -31.205 1.00 76.12 114 TRP A O 1
ATOM 869 N N . ILE A 1 115 ? 10.867 -3.674 -29.027 1.00 83.44 115 ILE A N 1
ATOM 870 C CA . ILE A 1 115 ? 9.664 -2.886 -28.713 1.00 83.44 115 ILE A CA 1
ATOM 871 C C . ILE A 1 115 ? 10.043 -1.670 -27.844 1.00 83.44 115 ILE A C 1
ATOM 873 O O . ILE A 1 115 ? 9.884 -1.713 -26.622 1.00 83.44 115 ILE A O 1
ATOM 877 N N . PRO A 1 116 ? 10.453 -0.543 -28.456 1.00 82.62 116 PRO A N 1
ATOM 878 C CA . PRO A 1 116 ? 11.028 0.598 -27.730 1.00 82.62 116 PRO A CA 1
ATOM 879 C C . PRO A 1 116 ? 10.030 1.329 -26.812 1.00 82.62 116 PRO A C 1
ATOM 881 O O . PRO A 1 116 ? 10.420 2.056 -25.904 1.00 82.62 116 PRO A O 1
ATOM 884 N N . TRP A 1 117 ? 8.719 1.153 -27.016 1.00 86.88 117 TRP A N 1
ATOM 885 C CA . TRP A 1 117 ? 7.681 1.770 -26.177 1.00 86.88 117 TRP A CA 1
ATOM 886 C C . TRP A 1 117 ? 7.273 0.910 -24.968 1.00 86.88 117 TRP A C 1
ATOM 888 O O . TRP A 1 117 ? 6.601 1.408 -24.060 1.00 86.88 117 TRP A O 1
ATOM 898 N N . LEU A 1 118 ? 7.668 -0.370 -24.934 1.00 90.00 118 LEU A N 1
ATOM 899 C CA . LEU A 1 118 ? 7.262 -1.325 -23.900 1.00 90.00 118 LEU A CA 1
ATOM 900 C C . LEU A 1 118 ? 7.736 -0.921 -22.489 1.00 90.00 118 LEU A C 1
ATOM 902 O O . LEU A 1 118 ? 6.904 -0.945 -21.576 1.00 90.00 118 LEU A O 1
ATOM 906 N N . PRO A 1 119 ? 9.002 -0.494 -22.277 1.00 87.81 119 PRO A N 1
ATOM 907 C CA . PRO A 1 119 ? 9.454 -0.064 -20.955 1.00 87.81 119 PRO A CA 1
ATOM 908 C C . PRO A 1 119 ? 8.688 1.161 -20.447 1.00 87.81 119 PRO A C 1
ATOM 910 O O . PRO A 1 119 ? 8.260 1.194 -19.295 1.00 87.81 119 PRO A O 1
ATOM 913 N N . GLY A 1 120 ? 8.438 2.143 -21.319 1.00 88.31 120 GLY A N 1
ATOM 914 C CA . GLY A 1 120 ? 7.673 3.341 -20.969 1.00 88.31 120 GLY A CA 1
ATOM 915 C C . GLY A 1 120 ? 6.235 3.019 -20.549 1.00 88.31 120 GLY A C 1
ATOM 916 O O . GLY A 1 120 ? 5.753 3.533 -19.539 1.00 88.31 120 GLY A O 1
ATOM 917 N N . ALA A 1 121 ? 5.565 2.119 -21.276 1.00 91.12 121 ALA A N 1
ATOM 918 C CA . ALA A 1 121 ? 4.205 1.691 -20.952 1.00 91.12 121 ALA A CA 1
ATOM 919 C C . ALA A 1 121 ? 4.129 0.925 -19.620 1.00 91.12 121 ALA A C 1
ATOM 921 O O . ALA A 1 121 ? 3.251 1.207 -18.801 1.00 91.12 121 ALA A O 1
ATOM 922 N N . LEU A 1 122 ? 5.062 -0.003 -19.372 1.00 91.06 122 LEU A N 1
ATOM 923 C CA . LEU A 1 122 ? 5.157 -0.739 -18.105 1.00 91.06 122 LEU A CA 1
ATOM 924 C C . LEU A 1 122 ? 5.454 0.196 -16.927 1.00 91.06 122 LEU A C 1
ATOM 926 O O . LEU A 1 122 ? 4.805 0.089 -15.883 1.00 91.06 122 LEU A O 1
ATOM 930 N N . GLY A 1 123 ? 6.371 1.148 -17.114 1.00 89.88 123 GLY A N 1
ATOM 931 C CA . GLY A 1 123 ? 6.744 2.119 -16.088 1.00 89.88 123 GLY A CA 1
ATOM 932 C C . GLY A 1 123 ? 5.574 3.022 -15.711 1.00 89.88 123 GLY A C 1
ATOM 933 O O . GLY A 1 123 ? 5.288 3.211 -14.527 1.00 89.88 123 GLY A O 1
ATOM 934 N N . LEU A 1 124 ? 4.836 3.517 -16.710 1.00 91.94 124 LEU A N 1
ATOM 935 C CA . LEU A 1 124 ? 3.639 4.325 -16.491 1.00 91.94 124 LEU A CA 1
ATOM 936 C C . LEU A 1 124 ? 2.531 3.521 -15.799 1.00 91.94 124 LEU A C 1
ATOM 938 O O . LEU A 1 124 ? 1.938 4.002 -14.833 1.00 91.94 124 LEU A O 1
ATOM 942 N N . ALA A 1 125 ? 2.276 2.288 -16.244 1.00 91.94 125 ALA A N 1
ATOM 943 C CA . ALA A 1 125 ? 1.304 1.408 -15.602 1.00 91.94 125 ALA A CA 1
ATOM 944 C C . ALA A 1 125 ? 1.673 1.142 -14.131 1.00 91.94 125 ALA A C 1
ATOM 946 O O . ALA A 1 125 ? 0.806 1.206 -13.255 1.00 91.94 125 ALA A O 1
ATOM 947 N N . GLY A 1 126 ? 2.958 0.908 -13.842 1.00 89.19 126 GLY A N 1
ATOM 948 C CA . GLY A 1 126 ? 3.475 0.742 -12.483 1.00 89.19 126 GLY A CA 1
ATOM 949 C C . GLY A 1 126 ? 3.276 1.988 -11.622 1.00 89.19 126 GLY A C 1
ATOM 950 O O . GLY A 1 126 ? 2.805 1.882 -10.490 1.00 89.19 126 GLY A O 1
ATOM 951 N N . ALA A 1 127 ? 3.543 3.177 -12.170 1.00 90.44 127 ALA A N 1
ATOM 952 C CA . ALA A 1 127 ? 3.329 4.450 -11.483 1.00 90.44 127 ALA A CA 1
ATOM 953 C C . ALA A 1 127 ? 1.849 4.696 -11.156 1.00 90.44 127 ALA A C 1
ATOM 955 O O . ALA A 1 127 ? 1.525 5.100 -10.037 1.00 90.44 127 ALA A O 1
ATOM 956 N N . VAL A 1 128 ? 0.939 4.392 -12.088 1.00 90.81 128 VAL A N 1
ATOM 957 C CA . VAL A 1 128 ? -0.511 4.480 -11.856 1.00 90.81 128 VAL A CA 1
ATOM 958 C C . VAL A 1 128 ? -0.949 3.491 -10.776 1.00 90.81 128 VAL A C 1
ATOM 960 O O . VAL A 1 128 ? -1.673 3.875 -9.857 1.00 90.81 128 VAL A O 1
ATOM 963 N N . ALA A 1 129 ? -0.483 2.241 -10.831 1.00 86.56 129 ALA A N 1
ATOM 964 C CA . ALA A 1 129 ? -0.782 1.238 -9.810 1.00 86.56 129 ALA A CA 1
ATOM 965 C C . ALA A 1 129 ? -0.274 1.666 -8.420 1.00 86.56 129 ALA A C 1
ATOM 967 O O . ALA A 1 129 ? -1.015 1.563 -7.439 1.00 86.56 129 ALA A O 1
ATOM 968 N N . LEU A 1 130 ? 0.946 2.214 -8.342 1.00 88.56 130 LEU A N 1
ATOM 969 C CA . LEU A 1 130 ? 1.523 2.745 -7.105 1.00 88.56 130 LEU A CA 1
ATOM 970 C C . LEU A 1 130 ? 0.680 3.900 -6.558 1.00 88.56 130 LEU A C 1
ATOM 972 O O . LEU A 1 130 ? 0.343 3.910 -5.375 1.00 88.56 130 LEU A O 1
ATOM 976 N N . PHE A 1 131 ? 0.299 4.850 -7.415 1.00 87.94 131 PHE A N 1
ATOM 977 C CA . PHE A 1 131 ? -0.532 5.989 -7.034 1.00 87.94 131 PHE A CA 1
ATOM 978 C C . PHE A 1 131 ? -1.896 5.543 -6.497 1.00 87.94 131 PHE A C 1
ATOM 980 O O . PHE A 1 131 ? -2.324 5.991 -5.431 1.00 87.94 131 PHE A O 1
ATOM 987 N N . VAL A 1 132 ? -2.554 4.604 -7.182 1.00 86.12 132 VAL A N 1
ATOM 988 C CA . VAL A 1 132 ? -3.815 4.004 -6.725 1.00 86.12 132 VAL A CA 1
ATOM 989 C C . VAL A 1 132 ? -3.638 3.327 -5.362 1.00 86.12 132 VAL A C 1
ATOM 991 O O . VAL A 1 132 ? -4.490 3.502 -4.487 1.00 86.12 132 VAL A O 1
ATOM 994 N N . GLY A 1 133 ? -2.531 2.612 -5.146 1.00 84.06 133 GLY A N 1
ATOM 995 C CA . GLY A 1 133 ? -2.210 2.002 -3.855 1.00 84.06 133 GLY A CA 1
ATOM 996 C C . GLY A 1 133 ? -2.010 3.022 -2.736 1.00 84.06 133 GLY A C 1
ATOM 997 O O . GLY A 1 133 ? -2.603 2.882 -1.664 1.00 84.06 133 GLY A O 1
ATOM 998 N N . CYS A 1 134 ? -1.274 4.104 -2.998 1.00 84.06 134 CYS A N 1
ATOM 999 C CA . CYS A 1 134 ? -1.116 5.222 -2.065 1.00 84.06 134 CYS A CA 1
ATOM 1000 C C . CYS A 1 134 ? -2.466 5.853 -1.691 1.00 84.06 134 CYS A C 1
ATOM 1002 O O . CYS A 1 134 ? -2.737 6.097 -0.515 1.00 84.06 134 CYS A O 1
ATOM 1004 N N . VAL A 1 135 ? -3.353 6.072 -2.667 1.00 82.44 135 VAL A N 1
ATOM 1005 C CA . VAL A 1 135 ? -4.697 6.612 -2.412 1.00 82.44 135 VAL A CA 1
ATOM 1006 C C . VAL A 1 135 ? -5.527 5.652 -1.552 1.00 82.44 135 VAL A C 1
ATOM 1008 O O . VAL A 1 135 ? -6.200 6.099 -0.619 1.00 82.44 135 VAL A O 1
ATOM 1011 N N . GLN A 1 136 ? -5.473 4.341 -1.809 1.00 77.94 136 GLN A N 1
ATOM 1012 C CA . GLN A 1 136 ? -6.168 3.344 -0.982 1.00 77.94 136 GLN A CA 1
ATOM 1013 C C . GLN A 1 136 ? -5.670 3.360 0.471 1.00 77.94 136 GLN A C 1
ATOM 1015 O O . GLN A 1 136 ? -6.492 3.402 1.388 1.00 77.94 136 GLN A O 1
ATOM 1020 N N . LEU A 1 137 ? -4.354 3.442 0.680 1.00 78.94 137 LEU A N 1
ATOM 1021 C CA . LEU A 1 137 ? -3.726 3.563 2.002 1.00 78.94 137 LEU A CA 1
ATOM 1022 C C . LEU A 1 137 ? -4.162 4.817 2.769 1.00 78.94 137 LEU A C 1
ATOM 1024 O O . LEU A 1 137 ? -4.425 4.761 3.975 1.00 78.94 137 LEU A O 1
ATOM 1028 N N . ILE A 1 138 ? -4.280 5.956 2.082 1.00 76.31 138 ILE A N 1
ATOM 1029 C CA . ILE A 1 138 ? -4.760 7.205 2.692 1.00 76.31 138 ILE A CA 1
ATOM 1030 C C . ILE A 1 138 ? -6.220 7.059 3.134 1.00 76.31 138 ILE A C 1
ATOM 1032 O O . ILE A 1 138 ? -6.573 7.458 4.248 1.00 76.31 138 ILE A O 1
ATOM 1036 N N . ARG A 1 139 ? -7.077 6.473 2.287 1.00 74.69 139 ARG A N 1
ATOM 1037 C CA . ARG A 1 139 ? -8.495 6.242 2.619 1.00 74.69 139 ARG A CA 1
ATOM 1038 C C . ARG A 1 139 ? -8.636 5.310 3.817 1.00 74.69 139 ARG A C 1
ATOM 1040 O O . ARG A 1 139 ? -9.440 5.578 4.706 1.00 74.69 139 ARG A O 1
ATOM 1047 N N . GLU A 1 140 ? -7.825 4.263 3.873 1.00 69.88 140 GLU A N 1
ATOM 1048 C CA . GLU A 1 140 ? -7.802 3.335 4.997 1.00 69.88 140 GLU A CA 1
ATOM 1049 C C . GLU A 1 140 ? -7.351 4.018 6.297 1.00 69.88 140 GLU A C 1
ATOM 1051 O O . GLU A 1 140 ? -8.022 3.907 7.324 1.00 69.88 140 GLU A O 1
ATOM 1056 N N . THR A 1 141 ? -6.277 4.812 6.238 1.00 67.25 141 THR A N 1
ATOM 1057 C CA . THR A 1 141 ? -5.767 5.562 7.395 1.00 67.25 141 THR A CA 1
ATOM 1058 C C . THR A 1 141 ? -6.821 6.526 7.940 1.00 67.25 141 THR A C 1
ATOM 1060 O O . THR A 1 141 ? -7.026 6.589 9.151 1.00 67.25 141 THR A O 1
ATOM 1063 N N . ARG A 1 142 ? -7.556 7.225 7.064 1.00 66.56 142 ARG A N 1
ATOM 1064 C CA . ARG A 1 142 ? -8.662 8.105 7.478 1.00 66.56 142 ARG A CA 1
ATOM 1065 C C . ARG A 1 142 ? -9.765 7.344 8.209 1.00 66.56 142 ARG A C 1
ATOM 1067 O O . ARG A 1 142 ? -10.249 7.817 9.231 1.00 66.56 142 ARG A O 1
ATOM 1074 N N . LEU A 1 143 ? -10.137 6.157 7.729 1.00 62.06 143 LEU A N 1
ATOM 1075 C CA . LEU A 1 143 ? -11.143 5.332 8.400 1.00 62.06 143 LEU A CA 1
ATOM 1076 C C . LEU A 1 143 ? -10.663 4.868 9.779 1.00 62.06 143 LEU A C 1
ATOM 1078 O O . LEU A 1 143 ? -11.459 4.840 10.717 1.00 62.06 143 LEU A O 1
ATOM 1082 N N . VAL A 1 144 ? -9.382 4.510 9.917 1.00 61.38 144 VAL A N 1
ATOM 1083 C CA . VAL A 1 144 ? -8.783 4.123 11.205 1.00 61.38 144 VAL A CA 1
ATOM 1084 C C . VAL A 1 144 ? -8.844 5.275 12.204 1.00 61.38 144 VAL A C 1
ATOM 1086 O O . VAL A 1 144 ? -9.327 5.057 13.312 1.00 61.38 144 VAL A O 1
ATOM 1089 N N . VAL A 1 145 ? -8.442 6.484 11.803 1.00 56.78 145 VAL A N 1
ATOM 1090 C CA . VAL A 1 145 ? -8.458 7.675 12.670 1.00 56.78 145 VAL A CA 1
ATOM 1091 C C . VAL A 1 145 ? -9.869 7.974 13.180 1.00 56.78 145 VAL A C 1
ATOM 1093 O O . VAL A 1 145 ? -10.067 8.068 14.387 1.00 56.78 145 VAL A O 1
ATOM 1096 N N . VAL A 1 146 ? -10.869 7.987 12.293 1.00 60.31 146 VAL A N 1
ATOM 1097 C CA . VAL A 1 146 ? -12.268 8.257 12.677 1.00 60.31 146 VAL A CA 1
ATOM 1098 C C . VAL A 1 146 ? -12.816 7.215 13.662 1.00 60.31 146 VAL A C 1
ATOM 1100 O O . VAL A 1 146 ? -13.636 7.537 14.518 1.00 60.31 146 VAL A O 1
ATOM 1103 N N . ALA A 1 147 ? -12.384 5.953 13.576 1.00 57.19 147 ALA A N 1
ATOM 1104 C CA . ALA A 1 147 ? -12.802 4.944 14.553 1.00 57.19 147 ALA A CA 1
ATOM 1105 C C . ALA A 1 147 ? -12.151 5.147 15.926 1.00 57.19 147 ALA A C 1
ATOM 1107 O O . ALA A 1 147 ? -12.829 4.978 16.935 1.00 57.19 147 ALA A O 1
ATOM 1108 N N . VAL A 1 148 ? -10.875 5.542 15.967 1.00 57.81 148 VAL A N 1
ATOM 1109 C CA . VAL A 1 148 ? -10.172 5.836 17.227 1.00 57.81 148 VAL A CA 1
ATOM 1110 C C . VAL A 1 148 ? -10.790 7.049 17.921 1.00 57.81 148 VAL A C 1
ATOM 1112 O O . VAL A 1 148 ? -11.013 7.014 19.127 1.00 57.81 148 VAL A O 1
ATOM 1115 N N . GLU A 1 149 ? -11.142 8.092 17.167 1.00 60.06 149 GLU A N 1
ATOM 1116 C CA . GLU A 1 149 ? -11.840 9.265 17.708 1.00 60.06 149 GLU A CA 1
ATOM 1117 C C . GLU A 1 149 ? -13.176 8.884 18.361 1.00 60.06 149 GLU A C 1
ATOM 1119 O O . GLU A 1 149 ? -13.502 9.367 19.446 1.00 60.06 149 GLU A O 1
ATOM 1124 N N . ARG A 1 150 ? -13.931 7.962 17.747 1.00 54.56 150 ARG A N 1
ATOM 1125 C CA . ARG A 1 150 ? -15.189 7.452 18.315 1.00 54.56 150 ARG A CA 1
ATOM 1126 C C . ARG A 1 150 ? -14.972 6.632 19.587 1.00 54.56 150 ARG A C 1
ATOM 1128 O O . ARG A 1 150 ? -15.728 6.806 20.539 1.00 54.56 150 ARG A O 1
ATOM 1135 N N . GLU A 1 151 ? -13.951 5.775 19.626 1.00 57.31 151 GLU A N 1
ATOM 1136 C CA . GLU A 1 151 ? -13.591 5.012 20.831 1.00 57.31 151 GLU A CA 1
ATOM 1137 C C . GLU A 1 151 ? -13.170 5.943 21.983 1.00 57.31 151 GLU A C 1
ATOM 1139 O O . GLU A 1 151 ? -13.616 5.759 23.116 1.00 57.31 151 GLU A O 1
ATOM 1144 N N . MET A 1 152 ? -12.385 6.991 21.701 1.00 64.12 152 MET A N 1
ATOM 1145 C CA . MET A 1 152 ? -11.990 7.991 22.703 1.00 64.12 152 MET A CA 1
ATOM 1146 C C . MET A 1 152 ? -13.180 8.800 23.224 1.00 64.12 152 MET A C 1
ATOM 1148 O O . MET A 1 152 ? -13.310 8.985 24.434 1.00 64.12 152 MET A O 1
ATOM 1152 N N . ALA A 1 153 ? -14.069 9.249 22.334 1.00 70.75 153 ALA A N 1
ATOM 1153 C CA . ALA A 1 153 ? -15.277 9.972 22.725 1.00 70.75 153 ALA A CA 1
ATOM 1154 C C . ALA A 1 153 ? -16.183 9.115 23.624 1.00 70.75 153 ALA A C 1
ATOM 1156 O O . ALA A 1 153 ? -16.735 9.604 24.610 1.00 70.75 153 ALA A O 1
ATOM 1157 N N . PHE A 1 154 ? -16.297 7.819 23.326 1.00 66.88 154 PHE A N 1
ATOM 1158 C CA . PHE A 1 154 ? -17.036 6.881 24.165 1.00 66.88 154 PHE A CA 1
ATOM 1159 C C . PHE A 1 154 ? -16.375 6.683 25.540 1.00 66.88 154 PHE A C 1
ATOM 1161 O O . PHE A 1 154 ? -17.064 6.724 26.560 1.00 66.88 154 PHE A O 1
ATOM 1168 N N . ALA A 1 155 ? -15.048 6.528 25.590 1.00 66.38 155 ALA A N 1
ATOM 1169 C CA . ALA A 1 155 ? -14.302 6.370 26.840 1.00 66.38 155 ALA A CA 1
ATOM 1170 C C . ALA A 1 155 ? -14.426 7.598 27.761 1.00 66.38 155 ALA A C 1
ATOM 1172 O O . ALA A 1 155 ? -14.651 7.445 28.964 1.00 66.38 155 ALA A O 1
ATOM 1173 N N . LEU A 1 156 ? -14.347 8.808 27.198 1.00 71.50 156 LEU A N 1
ATOM 1174 C CA . LEU A 1 156 ? -14.557 10.055 27.938 1.00 71.50 156 LEU A CA 1
ATOM 1175 C C . LEU A 1 156 ? -15.978 10.134 28.499 1.00 71.50 156 LEU A C 1
ATOM 1177 O O . LEU A 1 156 ? -16.151 10.343 29.699 1.00 71.50 156 LEU A O 1
ATOM 1181 N N . ARG A 1 157 ? -16.991 9.844 27.679 1.00 75.75 157 ARG A N 1
ATOM 1182 C CA . ARG A 1 157 ? -18.393 9.845 28.117 1.00 75.75 157 ARG A CA 1
ATOM 1183 C C . ARG A 1 157 ? -18.658 8.837 29.240 1.00 75.75 157 ARG A C 1
ATOM 1185 O O . ARG A 1 157 ? -19.418 9.114 30.165 1.00 75.75 157 ARG A O 1
ATOM 1192 N N . LEU A 1 158 ? -18.012 7.672 29.193 1.00 72.88 158 LEU A N 1
ATOM 1193 C CA . LEU A 1 158 ? -18.099 6.673 30.258 1.00 72.88 158 LEU A CA 1
ATOM 1194 C C . LEU A 1 158 ? -17.435 7.155 31.561 1.00 72.88 158 LEU A C 1
ATOM 1196 O O . LEU A 1 158 ? -17.936 6.859 32.648 1.00 72.88 158 LEU A O 1
ATOM 1200 N N . SER A 1 159 ? -16.331 7.903 31.459 1.00 67.88 159 SER A N 1
ATOM 1201 C CA . SER A 1 159 ? -15.649 8.504 32.612 1.00 67.88 159 SER A CA 1
ATOM 1202 C C . SER A 1 159 ? -16.504 9.580 33.294 1.00 67.88 159 SER A C 1
ATOM 1204 O O . SER A 1 159 ? -16.625 9.571 34.518 1.00 67.88 159 SER A O 1
ATOM 1206 N N . GLU A 1 160 ? -17.199 10.413 32.515 1.00 77.12 160 GLU A N 1
ATOM 1207 C CA . GLU A 1 160 ? -18.134 11.429 33.017 1.00 77.12 160 GLU A CA 1
ATOM 1208 C C . GLU A 1 160 ? -19.333 10.790 33.730 1.00 77.12 160 GLU A C 1
ATOM 1210 O O . GLU A 1 160 ? -19.687 11.186 34.840 1.00 77.12 160 GLU A O 1
ATOM 1215 N N . LEU A 1 161 ? -19.918 9.739 33.146 1.00 73.94 161 LEU A N 1
ATOM 1216 C CA . LEU A 1 161 ? -21.024 8.991 33.755 1.00 73.94 161 LEU A CA 1
ATOM 1217 C C . LEU A 1 161 ? -20.619 8.298 35.066 1.00 73.94 161 LEU A C 1
ATOM 1219 O O . LEU A 1 161 ? -21.420 8.231 36.001 1.00 73.94 161 LEU A O 1
ATOM 1223 N N . LYS A 1 162 ? -19.382 7.792 35.159 1.00 64.19 162 LYS A N 1
ATOM 1224 C CA . LYS A 1 162 ? -18.834 7.253 36.414 1.00 64.19 162 LYS A CA 1
ATOM 1225 C C . LYS A 1 162 ? -18.578 8.347 37.446 1.00 64.19 162 LYS A C 1
ATOM 1227 O O . LYS A 1 162 ? -18.883 8.120 38.611 1.00 64.19 162 LYS A O 1
ATOM 1232 N N . GLY A 1 163 ? -18.085 9.518 37.040 1.00 66.88 163 GLY A N 1
ATOM 1233 C CA . GLY A 1 163 ? -17.932 10.677 37.925 1.00 66.88 163 GLY A CA 1
ATOM 1234 C C . GLY A 1 163 ? -19.272 11.157 38.490 1.00 66.88 163 GLY A C 1
ATOM 1235 O O . GLY A 1 163 ? -19.388 11.393 39.688 1.00 66.88 163 GLY A O 1
ATOM 1236 N N . ALA A 1 164 ? -20.316 11.184 37.658 1.00 66.38 164 ALA A N 1
ATOM 1237 C CA . ALA A 1 164 ? -21.667 11.561 38.068 1.00 66.38 164 ALA A CA 1
ATOM 1238 C C . ALA A 1 164 ? -22.332 10.541 39.015 1.00 66.38 164 ALA A C 1
ATOM 1240 O O . ALA A 1 164 ? -23.126 10.925 39.868 1.00 66.38 164 ALA A O 1
ATOM 1241 N N . ARG A 1 165 ? -22.010 9.242 38.895 1.00 59.44 165 ARG A N 1
ATOM 1242 C CA . ARG A 1 165 ? -22.515 8.184 39.796 1.00 59.44 165 ARG A CA 1
ATOM 1243 C C . ARG A 1 165 ? -21.660 7.963 41.049 1.00 59.44 165 ARG A C 1
ATOM 1245 O O . ARG A 1 165 ? -22.191 7.506 42.053 1.00 59.44 165 ARG A O 1
ATOM 1252 N N . GLY A 1 166 ? -20.364 8.274 41.003 1.00 54.88 166 GLY A N 1
ATOM 1253 C CA . GLY A 1 166 ? -19.435 8.169 42.135 1.00 54.88 166 GLY A CA 1
ATOM 1254 C C . GLY A 1 166 ? -19.533 9.321 43.142 1.00 54.88 166 GLY A C 1
ATOM 1255 O O . GLY A 1 166 ? -18.978 9.213 44.228 1.00 54.88 166 GLY A O 1
ATOM 1256 N N . GLY A 1 167 ? -20.259 10.393 42.804 1.00 47.38 167 GLY A N 1
ATOM 1257 C CA . GLY A 1 167 ? -20.615 11.497 43.704 1.00 47.38 167 GLY A CA 1
ATOM 1258 C C . GLY A 1 167 ? -21.944 11.306 44.450 1.00 47.38 167 GLY A C 1
ATOM 1259 O O . GLY A 1 167 ? -22.577 12.294 44.811 1.00 47.38 167 GLY A O 1
ATOM 1260 N N . GLY A 1 168 ? -22.413 10.067 44.636 1.00 50.12 168 GLY A N 1
ATOM 1261 C CA . GLY A 1 168 ? -23.538 9.782 45.535 1.00 50.12 168 GLY A CA 1
ATOM 1262 C C . GLY A 1 168 ? -23.133 10.014 47.002 1.00 50.12 168 GLY A C 1
ATOM 1263 O O . GLY A 1 168 ? -21.974 9.760 47.332 1.00 50.12 168 GLY A O 1
ATOM 1264 N N . PRO A 1 169 ? -24.033 10.503 47.882 1.00 49.84 169 PRO A N 1
ATOM 1265 C CA . PRO A 1 169 ? -23.672 10.902 49.242 1.00 49.84 169 PRO A CA 1
ATOM 1266 C C . PRO A 1 169 ? -23.009 9.747 49.996 1.00 49.84 169 PRO A C 1
ATOM 1268 O O . PRO A 1 169 ? -23.497 8.616 49.940 1.00 49.84 169 PRO A O 1
ATOM 1271 N N . ALA A 1 170 ? -21.913 10.037 50.706 1.00 56.06 170 ALA A N 1
ATOM 1272 C CA . ALA A 1 170 ? -21.296 9.089 51.627 1.00 56.06 170 ALA A CA 1
ATOM 1273 C C . ALA A 1 170 ? -22.368 8.521 52.577 1.00 56.06 170 ALA A C 1
ATOM 1275 O O . ALA A 1 170 ? -23.223 9.288 53.037 1.00 56.06 170 ALA A O 1
ATOM 1276 N N . PRO A 1 171 ? -22.360 7.204 52.861 1.00 52.69 171 PRO A N 1
ATOM 1277 C CA . PRO A 1 171 ? -23.332 6.619 53.772 1.00 52.69 171 PRO A CA 1
ATOM 1278 C C . PRO A 1 171 ? -23.251 7.350 55.119 1.00 52.69 171 PRO A C 1
ATOM 1280 O O . PRO A 1 171 ? -22.140 7.646 55.574 1.00 52.69 171 PRO A O 1
ATOM 1283 N N . PRO A 1 172 ? -24.396 7.700 55.734 1.00 46.19 172 PRO A N 1
ATOM 1284 C CA . PRO A 1 172 ? -24.396 8.406 57.001 1.00 46.19 172 PRO A CA 1
ATOM 1285 C C . PRO A 1 172 ? -23.609 7.580 58.013 1.00 46.19 172 PRO A C 1
ATOM 1287 O O . PRO A 1 172 ? -23.928 6.418 58.254 1.00 46.19 172 PRO A O 1
ATOM 1290 N N . SER A 1 173 ? -22.553 8.197 58.548 1.00 57.50 173 SER A N 1
ATOM 1291 C CA . SER A 1 173 ? -21.794 7.705 59.691 1.00 57.50 173 SER A CA 1
ATOM 1292 C C . SER A 1 173 ? -22.793 7.321 60.772 1.00 57.50 173 SER A C 1
ATOM 1294 O O . SER A 1 173 ? -23.403 8.197 61.384 1.00 57.50 173 SER A O 1
ATOM 1296 N N . GLU A 1 174 ? -22.974 6.017 60.956 1.00 51.44 174 GLU A N 1
ATOM 1297 C CA . GLU A 1 174 ? -23.768 5.425 62.019 1.00 51.44 174 GLU A CA 1
ATOM 1298 C C . GLU A 1 174 ? -23.197 5.952 63.337 1.00 51.44 174 GLU A C 1
ATOM 1300 O O . GLU A 1 174 ? -22.092 5.605 63.756 1.00 51.44 174 GLU A O 1
ATOM 1305 N N . ALA A 1 175 ? -23.899 6.931 63.907 1.00 52.59 175 ALA A N 1
ATOM 1306 C CA . ALA A 1 175 ? -23.552 7.533 65.173 1.00 52.59 175 ALA A CA 1
ATOM 1307 C C . ALA A 1 175 ? -23.653 6.433 66.226 1.00 52.59 175 ALA A C 1
ATOM 1309 O O . ALA A 1 175 ? -24.748 5.973 66.550 1.00 52.59 175 ALA A O 1
ATOM 1310 N N . ALA A 1 176 ? -22.498 5.999 66.724 1.00 56.25 176 ALA A N 1
ATOM 1311 C CA . ALA A 1 176 ? -22.423 5.147 67.893 1.00 56.25 176 ALA A CA 1
ATOM 1312 C C . ALA A 1 176 ? -23.215 5.817 69.031 1.00 56.25 176 ALA A C 1
ATOM 1314 O O . ALA A 1 176 ? -22.917 6.967 69.374 1.00 56.25 176 ALA A O 1
ATOM 1315 N N . PRO A 1 177 ? -24.222 5.150 69.617 1.00 47.12 177 PRO A N 1
ATOM 1316 C CA . PRO A 1 177 ? -24.884 5.682 70.789 1.00 47.12 177 PRO A CA 1
ATOM 1317 C C . PRO A 1 177 ? -23.960 5.456 71.992 1.00 47.12 177 PRO A C 1
ATOM 1319 O O . PRO A 1 177 ? -23.732 4.321 72.401 1.00 47.12 177 PRO A O 1
ATOM 1322 N N . GLY A 1 178 ? -23.393 6.537 72.529 1.00 53.34 178 GLY A N 1
ATOM 1323 C CA . GLY A 1 178 ? -22.969 6.582 73.935 1.00 53.34 178 GLY A CA 1
ATOM 1324 C C . GLY A 1 178 ? -24.151 6.995 74.825 1.00 53.34 178 GLY A C 1
ATOM 1325 O O . GLY A 1 178 ? -25.157 7.472 74.285 1.00 53.34 178 GLY A O 1
ATOM 1326 N N . PRO A 1 179 ? -24.060 6.907 76.163 1.00 52.22 179 PRO A N 1
ATOM 1327 C CA . PRO A 1 179 ? -22.913 6.545 77.005 1.00 52.22 179 PRO A CA 1
ATOM 1328 C C . PRO A 1 179 ? -22.940 5.112 77.568 1.00 52.22 179 PRO A C 1
ATOM 1330 O O . PRO A 1 179 ? -24.023 4.485 77.586 1.00 52.22 179 PRO A O 1
#

pLDDT: mean 70.97, std 14.64, range [43.47, 93.81]

Secondary structure (DSSP, 8-state):
-----S---HHHHHHHHHHHHHHHHHHHHHHHHHHHHHHHHHHHHHHHHHHHHHHHHSS--TTHHHHHHHHHHHHHHHHHHHHHHHHHHHHHHHHHHHHHHHHHHHHHHHHS-S-TTHHHHHHHHHHHHHHHHHHHHHHHHHHHHHHHHHHHHHHHHHHHHHHHHHTSPPPP-------

Foldseek 3Di:
DDDPPPPPCLVVVLVVQLVVLVVVLVVLVVVLVVLVVVLVVLVVVLVVVVVVLVVVVVDPDPCNVVVVVVSVVVNVVSVVLVVLSVVLSVLSVQLSVLSVVLSVVSVVCSVPVDDVCSSVVSNVVSVVSNVVSVVSVVVSVVVVVVVVVVVVVVVVVVVVVCVVVVPDDDDPDPPDDDD